Protein AF-A0A127M3L7-F1 (afdb_monomer_lite)

Organism: NCBI:txid1470434

Sequence (138 aa):
MSDELSDVLHTIHLEAQRLEALLGEEALILKSARDADQLEAVVQQKMDLVQHLELLEIRRRQLASATNKDDDVLWQASLTILSRCQALNAQAGADISTQARYGKRALEILGASNNDTPIYSAGGETLGPLGGQQLGKA

pLDDT: mean 76.05, std 12.81, range [39.34, 87.25]

Secondary structure (DSSP, 8-state):
-HHHHHHHHHHHHHHHHHHHHHHHHHHHHHHH---HHHHHHHHHHHHHHHHHHHHHHHHHHHHHHHHT----HHHHHHHHHHHHHHHHHHHHHHHHHHHHHHHHHHHHHHHTTSS---EE-TTS-EE-----------

InterPro domains:
  IPR007809 FlgN-like protein [PF05130] (1-126)
  IPR036679 FlgN-like superfamily [SSF140566] (3-110)

Foldseek 3Di:
DVVVLVVLLVVLLVLLVVLLVLLVVLVVCLVVVDDPPVNVVSVVVNVVSVVVNVVSVVVNVVVCVVVVDPDDPSNVSSVVSVVVSVVSVVVSVVSVVVVVVVVVVVVCVVVVPPDPPQPQDPVRDGPGPPDDDDPDDD

Radius of gyration: 28.49 Å; chains: 1; bounding box: 49×46×84 Å

Structure (mmCIF, N/CA/C/O backbone):
data_AF-A0A127M3L7-F1
#
_entry.id   AF-A0A127M3L7-F1
#
loop_
_atom_site.group_PDB
_atom_site.id
_atom_site.type_symbol
_atom_site.label_atom_id
_atom_site.label_alt_id
_atom_site.label_comp_id
_atom_site.label_asym_id
_atom_site.label_entity_id
_atom_site.label_seq_id
_atom_site.pdbx_PDB_ins_code
_atom_site.Cartn_x
_atom_site.Cartn_y
_atom_site.Cartn_z
_atom_site.occupancy
_atom_site.B_iso_or_equiv
_atom_site.auth_seq_id
_atom_site.auth_comp_id
_atom_site.auth_asym_id
_atom_site.auth_atom_id
_atom_site.pdbx_PDB_model_num
ATOM 1 N N . MET A 1 1 ? 17.650 -3.357 -27.333 1.00 53.47 1 MET A N 1
ATOM 2 C CA . MET A 1 1 ? 17.293 -1.978 -26.934 1.00 53.47 1 MET A CA 1
ATOM 3 C C . MET A 1 1 ? 15.802 -1.674 -27.081 1.00 53.47 1 MET A C 1
ATOM 5 O O . MET A 1 1 ? 15.219 -1.271 -26.091 1.00 53.47 1 MET A O 1
ATOM 9 N N . SER A 1 2 ? 15.160 -1.862 -28.249 1.00 60.03 2 SER A N 1
ATOM 10 C CA . SER A 1 2 ? 13.693 -1.666 -28.369 1.00 60.03 2 SER A CA 1
ATOM 11 C C . SER A 1 2 ? 12.880 -2.704 -27.578 1.00 60.03 2 SER A C 1
ATOM 13 O O . SER A 1 2 ? 11.916 -2.323 -26.925 1.00 60.03 2 SER A O 1
ATOM 15 N N . ASP A 1 3 ? 13.286 -3.980 -27.603 1.00 75.25 3 ASP A N 1
ATOM 16 C CA . ASP A 1 3 ? 12.606 -5.052 -26.849 1.00 75.25 3 ASP A CA 1
ATOM 17 C C . ASP A 1 3 ? 12.740 -4.876 -25.334 1.00 75.25 3 ASP A C 1
ATOM 19 O O . ASP A 1 3 ? 11.756 -4.950 -24.614 1.00 75.25 3 ASP A O 1
ATOM 23 N N . GLU A 1 4 ? 13.932 -4.530 -24.842 1.00 79.75 4 GLU A N 1
ATOM 24 C CA . GLU A 1 4 ? 14.183 -4.396 -23.399 1.00 79.75 4 GLU A CA 1
ATOM 25 C C . GLU A 1 4 ? 13.349 -3.286 -22.740 1.00 79.75 4 GLU A C 1
ATOM 27 O O . GLU A 1 4 ? 12.941 -3.424 -21.590 1.00 79.75 4 GLU A O 1
ATOM 32 N N . LEU A 1 5 ? 13.077 -2.182 -23.448 1.00 75.81 5 LEU A N 1
ATOM 33 C CA . LEU A 1 5 ? 12.185 -1.134 -22.943 1.00 75.81 5 LEU A CA 1
ATOM 34 C C . LEU A 1 5 ? 10.730 -1.621 -22.903 1.00 75.81 5 LEU A C 1
ATOM 36 O O . LEU A 1 5 ? 10.026 -1.348 -21.931 1.00 75.81 5 LEU A O 1
ATOM 40 N N . SER A 1 6 ? 10.297 -2.361 -23.926 1.00 81.31 6 SER A N 1
ATOM 41 C CA . SER A 1 6 ? 8.951 -2.936 -23.988 1.00 81.31 6 SER A CA 1
ATOM 42 C C . SER A 1 6 ? 8.725 -3.961 -22.870 1.00 81.31 6 SER A C 1
ATOM 44 O O . SER A 1 6 ? 7.709 -3.891 -22.178 1.00 81.31 6 SER A O 1
ATOM 46 N N . ASP A 1 7 ? 9.713 -4.818 -22.601 1.00 84.06 7 ASP A N 1
ATOM 47 C CA . ASP A 1 7 ? 9.681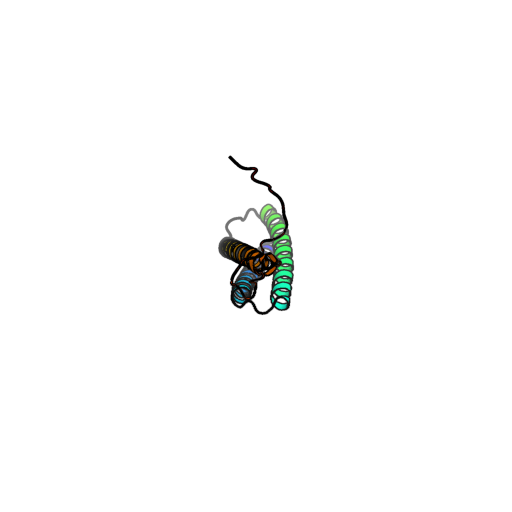 -5.795 -21.507 1.00 84.06 7 ASP A CA 1
ATOM 48 C C . ASP A 1 7 ? 9.590 -5.118 -20.134 1.00 84.06 7 ASP A C 1
ATOM 50 O O . ASP A 1 7 ? 8.792 -5.517 -19.280 1.00 84.06 7 ASP A O 1
ATOM 54 N N . VAL A 1 8 ? 10.367 -4.050 -19.911 1.00 82.94 8 VAL A N 1
ATOM 55 C CA . VAL A 1 8 ? 10.308 -3.272 -18.663 1.00 82.94 8 VAL A CA 1
ATOM 56 C C . VAL A 1 8 ? 8.940 -2.607 -18.501 1.00 82.94 8 VAL A C 1
ATOM 58 O O . VAL A 1 8 ? 8.368 -2.655 -17.414 1.00 82.94 8 VAL A O 1
ATOM 61 N N . LEU A 1 9 ? 8.375 -2.030 -19.565 1.00 81.69 9 LEU A N 1
ATOM 62 C CA . LEU A 1 9 ? 7.047 -1.411 -19.521 1.00 81.69 9 LEU A CA 1
ATOM 63 C C . LEU A 1 9 ? 5.933 -2.429 -19.260 1.00 81.69 9 LEU A C 1
ATOM 65 O O . LEU A 1 9 ? 5.018 -2.144 -18.485 1.00 81.69 9 LEU A O 1
ATOM 69 N N . HIS A 1 10 ? 6.027 -3.618 -19.854 1.00 85.44 10 HIS A N 1
ATOM 70 C CA . HIS A 1 10 ? 5.092 -4.708 -19.595 1.00 85.44 10 HIS A CA 1
ATOM 71 C C . HIS A 1 10 ? 5.187 -5.198 -18.145 1.00 85.44 10 HIS A C 1
ATOM 73 O O . HIS A 1 10 ? 4.167 -5.380 -17.481 1.00 85.44 10 HIS A O 1
ATOM 79 N N . THR A 1 11 ? 6.409 -5.321 -17.623 1.00 86.38 11 THR A N 1
ATOM 80 C CA . THR A 1 11 ? 6.651 -5.709 -16.227 1.00 86.38 11 THR A CA 1
ATOM 81 C C . THR A 1 11 ? 6.079 -4.672 -15.258 1.00 86.38 11 THR A C 1
ATOM 83 O O . THR A 1 11 ? 5.355 -5.034 -14.336 1.00 86.38 11 THR A O 1
ATOM 86 N N . ILE A 1 12 ? 6.316 -3.377 -15.499 1.00 83.31 12 ILE A N 1
ATOM 87 C CA . ILE A 1 12 ? 5.735 -2.292 -14.691 1.00 83.31 12 ILE A CA 1
ATOM 88 C C . ILE A 1 12 ? 4.206 -2.351 -14.713 1.00 83.31 12 ILE A C 1
ATOM 90 O O . ILE A 1 12 ? 3.569 -2.160 -13.680 1.00 83.31 12 ILE A O 1
ATOM 94 N N . HIS A 1 13 ? 3.610 -2.616 -15.876 1.00 84.50 13 HIS A N 1
ATOM 95 C CA . HIS A 1 13 ? 2.161 -2.721 -16.001 1.00 84.50 13 HIS A CA 1
ATOM 96 C C . HIS A 1 13 ? 1.588 -3.851 -15.138 1.00 84.50 13 HIS A C 1
ATOM 98 O O . HIS A 1 13 ? 0.610 -3.645 -14.419 1.00 84.50 13 HIS A O 1
ATOM 104 N N . LEU A 1 14 ? 2.218 -5.027 -15.176 1.00 86.88 14 LEU A N 1
ATOM 105 C CA . LEU A 1 14 ? 1.791 -6.195 -14.408 1.00 86.88 14 LEU A CA 1
ATOM 106 C C . LEU A 1 14 ? 1.935 -5.957 -12.899 1.00 86.88 14 LEU A C 1
ATOM 108 O O . LEU A 1 14 ? 1.016 -6.250 -12.134 1.00 86.88 14 LEU A O 1
ATOM 112 N N . GLU A 1 15 ? 3.044 -5.354 -12.470 1.00 84.56 15 GLU A N 1
ATOM 113 C CA . GLU A 1 15 ? 3.261 -5.024 -11.058 1.00 84.56 15 GLU A CA 1
ATOM 114 C C . GLU A 1 15 ? 2.304 -3.927 -10.566 1.00 84.56 15 GLU A C 1
ATOM 116 O O . GLU A 1 15 ? 1.813 -3.995 -9.440 1.00 84.56 15 GLU A O 1
ATOM 121 N N . ALA A 1 16 ? 1.949 -2.957 -11.415 1.00 82.56 16 ALA A N 1
ATOM 122 C CA . ALA A 1 16 ? 0.942 -1.950 -11.087 1.00 82.56 16 ALA A CA 1
ATOM 123 C C . ALA A 1 16 ? -0.455 -2.571 -10.899 1.00 82.56 16 ALA A C 1
ATOM 125 O O . ALA A 1 16 ? -1.155 -2.220 -9.949 1.00 82.56 16 ALA A O 1
ATOM 126 N N . GLN A 1 17 ? -0.850 -3.522 -11.755 1.00 86.19 17 GLN A N 1
ATOM 127 C CA . GLN A 1 17 ? -2.104 -4.273 -11.592 1.00 86.19 17 GLN A CA 1
ATOM 128 C C . GLN A 1 17 ? -2.113 -5.093 -10.299 1.00 86.19 17 GLN A C 1
ATOM 130 O O . GLN A 1 17 ? -3.117 -5.134 -9.586 1.00 86.19 17 GLN A O 1
ATOM 135 N N . ARG A 1 18 ? -0.984 -5.730 -9.975 1.00 87.06 18 ARG A N 1
ATOM 136 C CA . ARG A 1 18 ? -0.835 -6.516 -8.750 1.00 87.06 18 ARG A CA 1
ATOM 137 C C . ARG A 1 18 ? -0.933 -5.646 -7.498 1.00 87.06 18 ARG A C 1
ATOM 139 O O . ARG A 1 18 ? -1.629 -6.020 -6.557 1.00 87.06 18 ARG A O 1
ATOM 146 N N . LEU A 1 19 ? -0.288 -4.479 -7.506 1.00 83.94 19 LEU A N 1
ATOM 147 C CA . LEU A 1 19 ? -0.389 -3.497 -6.427 1.00 83.94 19 LEU A CA 1
ATOM 148 C C . LEU A 1 19 ? -1.840 -3.052 -6.219 1.00 83.94 19 LEU A C 1
ATOM 150 O O . LEU A 1 19 ? -2.294 -2.926 -5.086 1.00 83.94 19 LEU A O 1
ATOM 154 N N . GLU A 1 20 ? -2.578 -2.830 -7.301 1.00 84.69 20 GLU A N 1
ATOM 155 C CA . GLU A 1 20 ? -3.973 -2.421 -7.215 1.00 84.69 20 GLU A CA 1
ATOM 156 C C . GLU A 1 20 ? -4.864 -3.486 -6.564 1.00 84.69 20 GLU A C 1
ATOM 158 O O . GLU A 1 20 ? -5.658 -3.166 -5.6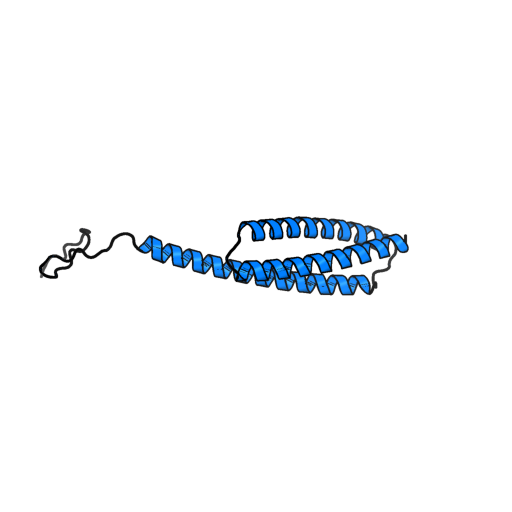78 1.00 84.69 20 GLU A O 1
ATOM 163 N N . ALA A 1 21 ? -4.717 -4.749 -6.974 1.00 86.94 21 ALA A N 1
ATOM 164 C CA . ALA A 1 21 ? -5.449 -5.859 -6.372 1.00 86.94 21 ALA A CA 1
ATOM 165 C C . ALA A 1 21 ? -5.171 -5.947 -4.864 1.00 86.94 21 ALA A C 1
ATOM 167 O O . ALA A 1 21 ? -6.100 -6.040 -4.062 1.00 86.94 21 ALA A O 1
ATOM 168 N N . LEU A 1 22 ? -3.900 -5.804 -4.484 1.00 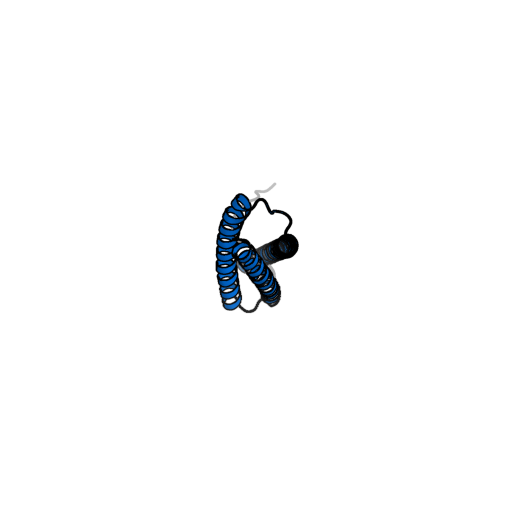86.94 22 LEU A N 1
ATOM 169 C CA . LEU A 1 22 ? -3.454 -5.850 -3.097 1.00 86.94 22 LEU A CA 1
ATOM 170 C C . LEU A 1 22 ? -4.001 -4.682 -2.258 1.00 86.94 22 LEU A C 1
ATOM 172 O O . LEU A 1 22 ? -4.425 -4.883 -1.124 1.00 86.94 22 LEU A O 1
ATOM 176 N N . LEU A 1 23 ? -4.074 -3.470 -2.819 1.00 83.81 23 LEU A N 1
ATOM 177 C CA . LEU A 1 23 ? -4.738 -2.328 -2.172 1.00 83.81 23 LEU A CA 1
ATOM 178 C C . LEU A 1 23 ? -6.250 -2.552 -2.001 1.00 83.81 23 LEU A C 1
ATOM 180 O O . LEU A 1 23 ? -6.843 -2.098 -1.021 1.00 83.81 23 LEU A O 1
ATOM 184 N N . GLY A 1 24 ? -6.885 -3.255 -2.942 1.00 83.62 24 GLY A N 1
ATOM 185 C CA . GLY A 1 24 ? -8.279 -3.680 -2.820 1.00 83.62 24 GLY A CA 1
ATOM 186 C C . GLY A 1 24 ? -8.488 -4.667 -1.668 1.00 83.62 24 GLY A C 1
ATOM 187 O O . GLY A 1 24 ? -9.428 -4.511 -0.886 1.00 83.62 24 GLY A O 1
ATOM 188 N N . GLU A 1 25 ? -7.590 -5.641 -1.526 1.00 83.62 25 GLU A N 1
ATOM 189 C CA . GLU A 1 25 ? -7.581 -6.593 -0.410 1.00 83.62 25 GLU A CA 1
ATOM 190 C C . GLU A 1 25 ? -7.338 -5.891 0.935 1.00 83.62 25 GLU A C 1
ATOM 192 O O . GLU A 1 25 ? -8.096 -6.117 1.880 1.00 83.62 25 GLU A O 1
ATOM 197 N N . GLU A 1 26 ? -6.373 -4.964 1.007 1.00 81.44 26 GLU A N 1
ATOM 198 C CA . GLU A 1 26 ? -6.108 -4.121 2.186 1.00 81.44 26 GLU A CA 1
ATOM 199 C C . GLU A 1 26 ? -7.382 -3.389 2.638 1.00 81.44 26 GLU A C 1
ATOM 201 O O . GLU A 1 26 ? -7.762 -3.437 3.810 1.00 81.44 26 GLU A O 1
ATOM 206 N N . ALA A 1 27 ? -8.105 -2.770 1.699 1.00 82.06 27 ALA A N 1
ATOM 207 C CA . ALA A 1 27 ? -9.342 -2.052 1.990 1.00 82.06 27 ALA A CA 1
ATOM 208 C C . ALA A 1 27 ? -10.474 -2.969 2.497 1.00 82.06 27 ALA A C 1
ATOM 210 O O . ALA A 1 27 ? -11.307 -2.538 3.300 1.00 82.06 27 ALA A O 1
ATOM 211 N N . LEU A 1 28 ? -10.531 -4.225 2.044 1.00 83.19 28 LEU A N 1
ATOM 212 C CA . LEU A 1 28 ? -11.489 -5.215 2.547 1.00 83.19 28 LEU A CA 1
ATOM 213 C C . LEU A 1 28 ? -11.119 -5.684 3.959 1.00 83.19 28 LEU A C 1
ATOM 215 O O . LEU A 1 28 ? -11.989 -5.725 4.834 1.00 83.19 28 LEU A O 1
ATOM 219 N N . ILE A 1 29 ? -9.838 -5.970 4.204 1.00 82.69 29 ILE A N 1
ATOM 220 C CA . ILE A 1 29 ? -9.327 -6.389 5.516 1.00 82.69 29 ILE A CA 1
ATOM 221 C C . ILE A 1 29 ? -9.581 -5.291 6.554 1.00 82.69 29 ILE A C 1
ATOM 223 O O . ILE A 1 29 ? -10.174 -5.572 7.600 1.00 82.69 29 ILE A O 1
ATOM 227 N N . LEU A 1 30 ? -9.261 -4.031 6.230 1.00 78.94 30 LEU A N 1
ATOM 228 C CA . LEU A 1 30 ? -9.495 -2.870 7.099 1.00 78.94 30 LEU A CA 1
ATOM 229 C C . LEU A 1 30 ? -10.971 -2.693 7.489 1.00 78.94 30 LEU A C 1
ATOM 231 O O . LEU A 1 30 ? -11.266 -2.270 8.608 1.00 78.94 30 LEU A O 1
ATOM 235 N N . LYS A 1 31 ? -11.913 -3.040 6.603 1.00 80.44 31 LYS A N 1
ATOM 236 C CA . LYS A 1 31 ? -13.358 -2.998 6.898 1.00 80.44 31 LYS A CA 1
ATOM 237 C C . LYS A 1 31 ? -13.833 -4.171 7.751 1.00 80.44 31 LYS A C 1
ATOM 239 O O . LYS A 1 31 ? -14.810 -4.033 8.482 1.00 80.44 31 LYS A O 1
ATOM 244 N N . SER A 1 32 ? -13.169 -5.318 7.646 1.00 79.44 32 SER A N 1
ATOM 245 C CA . SER A 1 32 ? -13.551 -6.551 8.343 1.00 79.44 32 SER A CA 1
ATOM 246 C C . SER A 1 32 ? -13.114 -6.596 9.816 1.00 79.44 32 SER A C 1
ATOM 248 O O . SER A 1 32 ? -13.628 -7.420 10.572 1.00 79.44 32 SER A O 1
ATOM 250 N N . ALA A 1 33 ? -12.211 -5.693 10.228 1.00 64.62 33 ALA A N 1
ATOM 251 C CA . ALA A 1 33 ? -11.765 -5.463 11.608 1.00 64.62 33 ALA A CA 1
ATOM 252 C C . ALA A 1 33 ? -11.287 -6.718 12.376 1.00 64.62 33 ALA A C 1
ATOM 254 O O . ALA A 1 33 ? -11.373 -6.746 13.604 1.00 64.62 33 ALA A O 1
ATOM 255 N N . ARG A 1 34 ? -10.823 -7.768 11.679 1.00 64.19 34 ARG A N 1
ATOM 256 C CA . ARG A 1 34 ? -10.630 -9.094 12.294 1.00 64.19 34 ARG A CA 1
ATOM 257 C C . ARG A 1 34 ? -9.220 -9.674 12.291 1.00 64.19 34 ARG A C 1
ATOM 259 O O . ARG A 1 34 ? -8.981 -10.515 13.146 1.00 64.19 34 ARG A O 1
ATOM 266 N N . ASP A 1 35 ? -8.301 -9.219 11.442 1.00 74.81 35 ASP A N 1
ATOM 267 C CA . ASP A 1 35 ? -6.976 -9.849 11.340 1.00 74.81 35 ASP A CA 1
ATOM 268 C C . ASP A 1 35 ? -5.837 -8.831 11.198 1.00 74.81 35 ASP A C 1
ATOM 270 O O . ASP A 1 35 ? -5.535 -8.349 10.105 1.00 74.81 35 ASP A O 1
ATOM 274 N N . ALA A 1 36 ? -5.183 -8.527 12.323 1.00 77.94 36 ALA A N 1
ATOM 275 C CA . ALA A 1 36 ? -3.977 -7.698 12.354 1.00 77.94 36 ALA A CA 1
ATOM 276 C C . ALA A 1 36 ? -2.803 -8.374 11.622 1.00 77.94 36 ALA A C 1
ATOM 278 O O . ALA A 1 36 ? -2.093 -7.709 10.873 1.00 77.94 36 ALA A O 1
ATOM 279 N N . ASP A 1 37 ? -2.669 -9.696 11.758 1.00 80.94 37 ASP A N 1
ATOM 280 C CA . ASP A 1 37 ? -1.597 -10.474 11.125 1.00 80.94 37 ASP A CA 1
ATOM 281 C C . ASP A 1 37 ? -1.733 -10.493 9.590 1.00 80.94 37 ASP A C 1
ATOM 283 O O . ASP A 1 37 ? -0.745 -10.397 8.861 1.00 80.94 37 ASP A O 1
ATOM 287 N N . GLN A 1 38 ? -2.966 -10.565 9.070 1.00 79.31 38 GLN A N 1
ATOM 288 C CA . GLN A 1 38 ? -3.212 -10.476 7.623 1.00 79.31 38 GLN A CA 1
ATOM 289 C C . GLN A 1 38 ? -2.945 -9.064 7.098 1.00 79.31 38 GLN A C 1
ATOM 291 O O . GLN A 1 38 ? -2.396 -8.916 6.007 1.00 79.31 38 GLN A O 1
ATOM 296 N N . LEU A 1 39 ? -3.292 -8.029 7.871 1.00 80.12 39 LEU A N 1
ATOM 297 C CA . LEU A 1 39 ? -2.979 -6.649 7.509 1.00 80.12 39 LEU A CA 1
ATOM 298 C C . LEU A 1 39 ? -1.462 -6.423 7.448 1.00 80.12 39 LEU A C 1
ATOM 300 O O . LEU A 1 39 ? -0.979 -5.818 6.495 1.00 80.12 39 LEU A O 1
ATOM 304 N N . GLU A 1 40 ? -0.704 -6.946 8.414 1.00 83.25 40 GLU A N 1
ATOM 305 C CA . GLU A 1 40 ? 0.760 -6.862 8.421 1.00 83.25 40 GLU A CA 1
ATOM 306 C C . GLU A 1 40 ? 1.378 -7.560 7.199 1.00 83.25 40 GLU A C 1
ATOM 308 O O . GLU A 1 40 ? 2.221 -6.976 6.515 1.00 83.25 40 GLU A O 1
ATOM 313 N N . ALA A 1 41 ? 0.900 -8.759 6.851 1.00 84.19 41 ALA A N 1
ATOM 314 C CA . ALA A 1 41 ? 1.356 -9.475 5.660 1.00 84.19 41 ALA A CA 1
ATOM 315 C C . ALA A 1 41 ? 1.096 -8.689 4.360 1.00 84.19 41 ALA A C 1
ATOM 317 O O . ALA A 1 41 ? 1.965 -8.628 3.487 1.00 84.19 41 ALA A O 1
ATOM 318 N N . VAL A 1 42 ? -0.074 -8.057 4.238 1.00 82.75 42 VAL A N 1
ATOM 319 C CA . VAL A 1 42 ? -0.436 -7.221 3.082 1.00 82.75 42 VAL A CA 1
ATOM 320 C C . VAL A 1 42 ? 0.429 -5.960 3.019 1.00 82.75 42 VAL A C 1
ATOM 322 O O . VAL A 1 42 ? 0.933 -5.613 1.952 1.00 82.75 42 VAL A O 1
ATOM 325 N N . VAL A 1 43 ? 0.687 -5.302 4.153 1.00 83.00 43 VAL A N 1
ATOM 326 C CA . VAL A 1 43 ? 1.579 -4.132 4.214 1.00 83.00 43 VAL A CA 1
ATOM 327 C C . VAL A 1 43 ? 3.006 -4.498 3.799 1.00 83.00 43 VAL A C 1
ATOM 329 O O . VAL A 1 43 ? 3.627 -3.750 3.040 1.00 83.00 43 VAL A O 1
ATOM 332 N N . GLN A 1 44 ? 3.515 -5.653 4.230 1.00 85.62 44 GLN A N 1
ATOM 333 C CA . GLN A 1 44 ? 4.845 -6.118 3.838 1.00 85.62 44 GLN A CA 1
ATOM 334 C C . GLN A 1 44 ? 4.934 -6.343 2.321 1.00 85.62 44 GLN A C 1
ATOM 336 O O . GLN A 1 44 ? 5.830 -5.817 1.664 1.00 85.62 44 GLN A O 1
ATOM 341 N N . GLN A 1 45 ? 3.955 -7.040 1.741 1.00 82.69 45 GLN A N 1
ATOM 342 C CA . GLN A 1 45 ? 3.892 -7.275 0.294 1.00 82.69 45 GLN A CA 1
ATOM 343 C C . GLN A 1 45 ? 3.760 -5.971 -0.512 1.00 82.69 45 GLN A C 1
ATOM 345 O O . GLN A 1 45 ? 4.358 -5.836 -1.580 1.00 82.69 45 GLN A O 1
ATOM 350 N 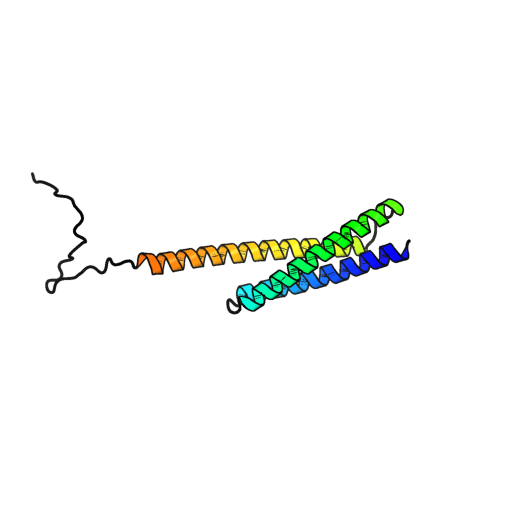N . LYS A 1 46 ? 3.014 -4.985 0.002 1.00 84.94 46 LYS A N 1
ATOM 351 C CA . LYS A 1 46 ? 2.902 -3.641 -0.584 1.00 84.94 46 LYS A CA 1
ATOM 352 C C . LYS A 1 46 ? 4.247 -2.916 -0.599 1.00 84.94 46 LYS A C 1
ATOM 354 O O . LYS A 1 46 ? 4.590 -2.316 -1.614 1.00 84.94 46 LYS A O 1
ATOM 359 N N . MET A 1 47 ? 5.005 -2.975 0.497 1.00 87.25 47 MET A N 1
ATOM 360 C CA . MET A 1 47 ? 6.334 -2.360 0.584 1.00 87.25 47 MET A CA 1
ATOM 361 C C . MET A 1 47 ? 7.306 -2.975 -0.423 1.00 87.25 47 MET A C 1
ATOM 363 O O . MET A 1 47 ? 7.977 -2.235 -1.143 1.00 87.25 47 MET A O 1
ATOM 367 N N . ASP A 1 48 ? 7.328 -4.304 -0.526 1.00 86.81 48 ASP A N 1
ATOM 368 C CA . ASP A 1 48 ? 8.194 -5.013 -1.471 1.00 86.81 48 ASP A CA 1
ATOM 369 C C . ASP A 1 48 ? 7.843 -4.654 -2.929 1.00 86.81 48 ASP A C 1
ATOM 371 O O . ASP A 1 48 ? 8.729 -4.369 -3.739 1.00 86.81 48 ASP A O 1
ATOM 375 N N . LEU A 1 49 ? 6.547 -4.587 -3.261 1.00 83.19 49 LEU A N 1
ATOM 376 C CA . LEU A 1 49 ? 6.076 -4.200 -4.597 1.00 83.19 49 LEU A CA 1
ATOM 377 C C . LEU A 1 49 ? 6.413 -2.750 -4.955 1.00 83.19 49 LEU A C 1
ATOM 379 O O . LEU A 1 49 ? 6.812 -2.478 -6.088 1.00 83.19 49 LEU A O 1
ATOM 383 N N . VAL A 1 50 ? 6.276 -1.815 -4.012 1.00 85.62 50 VAL A N 1
ATOM 384 C CA . VAL A 1 50 ? 6.617 -0.401 -4.241 1.00 85.62 50 VAL A CA 1
ATOM 385 C C . VAL A 1 50 ? 8.116 -0.239 -4.485 1.00 85.62 50 VAL A C 1
ATOM 387 O O . VAL A 1 50 ? 8.500 0.416 -5.451 1.00 85.62 50 VAL A O 1
ATOM 390 N N . GLN A 1 51 ? 8.961 -0.896 -3.687 1.00 85.69 51 GLN A N 1
ATOM 391 C CA . GLN A 1 51 ? 10.411 -0.887 -3.908 1.00 85.69 51 GLN A CA 1
ATOM 392 C C . GLN A 1 51 ? 10.776 -1.472 -5.279 1.00 85.69 51 GLN A C 1
ATOM 394 O O . GLN A 1 51 ? 11.627 -0.932 -5.988 1.00 85.69 51 GLN A O 1
ATOM 399 N N . HIS A 1 52 ? 10.109 -2.554 -5.691 1.00 84.69 52 HIS A N 1
ATOM 400 C CA . HIS A 1 52 ? 10.339 -3.157 -7.001 1.00 84.69 52 HIS A CA 1
ATOM 401 C C . HIS A 1 52 ? 9.927 -2.219 -8.151 1.00 84.69 52 HIS A C 1
ATOM 403 O O . HIS A 1 52 ? 10.673 -2.066 -9.122 1.00 84.69 52 HIS A O 1
ATOM 409 N N . LEU A 1 53 ? 8.790 -1.527 -8.023 1.00 83.88 53 LEU A N 1
ATOM 410 C CA . LEU A 1 53 ? 8.335 -0.523 -8.989 1.00 83.88 53 LEU A CA 1
ATOM 411 C C . LEU A 1 53 ? 9.301 0.665 -9.102 1.00 83.88 53 LEU A C 1
ATOM 413 O O . LEU A 1 53 ? 9.580 1.102 -10.218 1.00 83.88 53 LEU A O 1
ATOM 417 N N . GLU A 1 54 ? 9.860 1.150 -7.990 1.00 86.31 54 GLU A N 1
ATOM 418 C CA . GLU A 1 54 ? 10.864 2.225 -8.002 1.00 86.31 54 GLU A CA 1
ATOM 419 C C . GLU A 1 54 ? 12.126 1.819 -8.779 1.00 86.31 54 GLU A C 1
ATOM 421 O O . GLU A 1 54 ? 12.628 2.579 -9.614 1.00 86.31 54 GLU A O 1
ATOM 426 N N . LEU A 1 55 ? 12.619 0.593 -8.575 1.00 86.88 55 LEU A N 1
ATOM 427 C CA . LEU A 1 55 ? 13.771 0.067 -9.315 1.00 86.88 55 LEU A CA 1
ATOM 428 C C . LEU A 1 55 ? 13.490 -0.034 -10.820 1.00 86.88 55 LEU A C 1
ATOM 430 O O . LEU A 1 55 ? 14.334 0.337 -11.645 1.00 86.88 55 LEU A O 1
ATOM 434 N N . LEU A 1 56 ? 12.300 -0.512 -11.190 1.00 84.00 56 LEU A N 1
ATOM 435 C CA . LEU A 1 56 ? 11.874 -0.601 -12.585 1.00 84.00 56 LEU A CA 1
ATOM 436 C C . LEU A 1 56 ? 11.711 0.785 -13.221 1.00 84.00 56 LEU A C 1
ATOM 438 O O . LEU A 1 56 ? 12.085 0.969 -14.380 1.00 84.00 56 LEU A O 1
ATOM 442 N N . GLU A 1 57 ? 11.228 1.780 -12.475 1.00 84.50 57 GLU A N 1
ATOM 443 C CA . GLU A 1 57 ? 11.116 3.157 -12.954 1.00 84.50 57 GLU A CA 1
ATOM 444 C C . GLU A 1 57 ? 12.494 3.774 -13.235 1.00 84.50 57 GLU A C 1
ATOM 446 O O . GL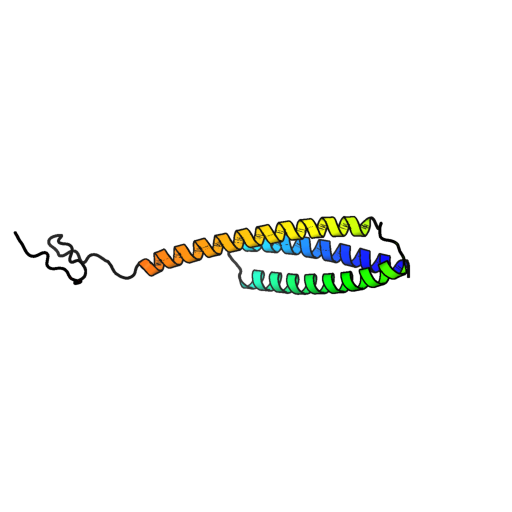U A 1 57 ? 12.704 4.374 -14.296 1.00 84.50 57 GLU A O 1
ATOM 451 N N . ILE A 1 58 ? 13.458 3.588 -12.326 1.00 86.81 58 ILE A N 1
ATOM 452 C CA . ILE A 1 58 ? 14.845 4.034 -12.519 1.00 86.81 58 ILE A CA 1
ATOM 453 C C . ILE A 1 58 ? 15.414 3.413 -13.798 1.00 86.81 58 ILE A C 1
ATOM 455 O O . ILE A 1 58 ? 15.966 4.124 -14.645 1.00 86.81 58 ILE A O 1
ATOM 459 N N . ARG A 1 59 ? 15.221 2.101 -13.982 1.00 83.25 59 ARG A N 1
ATOM 460 C CA . ARG A 1 59 ? 15.670 1.377 -15.176 1.00 83.25 59 ARG A CA 1
ATOM 461 C C . ARG A 1 59 ? 14.981 1.879 -16.449 1.00 83.25 59 ARG A C 1
ATOM 463 O O . ARG A 1 59 ? 15.653 2.090 -17.457 1.00 83.25 59 ARG A O 1
ATOM 470 N N . ARG A 1 60 ? 13.671 2.150 -16.411 1.00 84.25 60 ARG A N 1
ATOM 471 C CA . ARG A 1 60 ? 12.929 2.748 -17.535 1.00 84.25 60 ARG A CA 1
ATOM 472 C C . ARG A 1 60 ? 13.496 4.114 -17.907 1.00 84.25 60 ARG A C 1
ATOM 474 O O . ARG A 1 60 ? 13.744 4.355 -19.081 1.00 84.25 60 ARG A O 1
ATOM 481 N N . ARG A 1 61 ? 13.733 5.006 -16.935 1.00 83.38 61 ARG A N 1
ATOM 482 C CA . ARG A 1 61 ? 14.291 6.350 -17.191 1.00 83.38 61 ARG A CA 1
ATOM 483 C C . ARG A 1 61 ? 15.668 6.281 -17.862 1.00 83.38 61 ARG A C 1
ATOM 485 O O . ARG A 1 61 ? 15.938 7.076 -18.757 1.00 83.38 61 ARG A O 1
ATOM 492 N N . GLN A 1 62 ? 16.508 5.322 -17.468 1.00 84.88 62 GLN A N 1
ATOM 493 C CA . GLN A 1 62 ? 17.816 5.085 -18.093 1.00 84.88 62 GLN A CA 1
ATOM 494 C C . GLN A 1 62 ? 17.698 4.608 -19.549 1.00 84.88 62 GLN A C 1
ATOM 496 O O . GLN A 1 62 ? 18.475 5.030 -20.399 1.00 84.88 62 GLN A O 1
ATOM 501 N N . LEU A 1 63 ? 16.722 3.749 -19.852 1.00 80.62 63 LEU A N 1
ATOM 502 C CA . LEU A 1 63 ? 16.494 3.237 -21.209 1.00 80.62 63 LEU A CA 1
ATOM 503 C C . LEU A 1 63 ? 15.786 4.260 -22.115 1.00 80.62 63 LEU A C 1
ATOM 505 O O . LEU A 1 63 ? 16.107 4.368 -23.300 1.00 80.62 63 LEU A O 1
ATOM 509 N N . ALA A 1 64 ? 14.852 5.040 -21.565 1.00 76.94 64 ALA A N 1
ATOM 510 C CA . ALA A 1 64 ? 14.105 6.069 -22.286 1.00 76.94 64 ALA A CA 1
ATOM 511 C C . ALA A 1 64 ? 15.005 7.241 -22.712 1.00 76.94 64 ALA A C 1
ATOM 513 O O . ALA A 1 64 ? 14.909 7.709 -23.847 1.00 76.94 64 ALA A O 1
ATOM 514 N N . SER A 1 65 ? 15.947 7.664 -21.857 1.00 76.81 65 SER A N 1
ATOM 515 C CA . SER A 1 65 ? 16.921 8.710 -22.207 1.00 76.81 65 SER A CA 1
ATOM 516 C C . SER A 1 65 ? 17.855 8.299 -23.352 1.00 76.81 65 SER A C 1
ATOM 518 O O . SER A 1 65 ? 18.297 9.152 -24.118 1.00 76.81 65 SER A O 1
ATOM 520 N N . ALA A 1 66 ? 18.107 6.997 -23.518 1.00 72.94 66 ALA A N 1
ATOM 521 C CA . ALA A 1 66 ? 18.904 6.452 -24.614 1.00 72.94 66 ALA A CA 1
ATOM 522 C C . ALA A 1 66 ? 18.121 6.306 -25.935 1.00 72.94 66 ALA A C 1
ATOM 524 O O . ALA A 1 66 ? 18.732 6.228 -27.000 1.00 72.94 66 ALA A O 1
ATOM 525 N N . THR A 1 67 ? 16.786 6.248 -25.885 1.00 68.19 67 THR A N 1
ATOM 526 C CA . THR A 1 67 ? 15.932 5.917 -27.044 1.00 68.19 67 THR A CA 1
ATOM 527 C C . THR A 1 67 ? 15.025 7.057 -27.516 1.00 68.19 67 THR A C 1
ATOM 529 O O . THR A 1 67 ? 14.466 6.949 -28.606 1.00 68.19 67 THR A O 1
ATOM 532 N N . ASN A 1 68 ? 14.907 8.153 -26.751 1.00 65.88 68 ASN A N 1
ATOM 533 C CA . ASN A 1 68 ? 14.101 9.348 -27.058 1.00 65.88 68 ASN A CA 1
ATOM 534 C C . ASN A 1 68 ? 12.640 9.028 -27.457 1.00 65.88 68 ASN A C 1
ATOM 536 O O . ASN A 1 68 ? 12.031 9.723 -28.270 1.00 65.88 68 ASN A O 1
ATOM 540 N N . LYS A 1 69 ? 12.097 7.932 -26.910 1.00 64.31 69 LYS A N 1
ATOM 541 C CA . LYS A 1 69 ? 10.714 7.474 -27.074 1.00 64.31 69 LYS A CA 1
ATOM 542 C C . LYS A 1 69 ? 10.002 7.624 -25.734 1.00 64.31 69 LYS A C 1
ATOM 544 O O . LYS A 1 69 ? 10.246 6.832 -24.829 1.00 64.31 69 LYS A O 1
ATOM 549 N N . ASP A 1 70 ? 9.157 8.643 -25.617 1.00 59.66 70 ASP A N 1
ATOM 550 C CA . ASP A 1 70 ? 8.390 8.916 -24.390 1.00 59.66 70 ASP A CA 1
ATOM 551 C C . ASP A 1 70 ? 6.890 8.568 -24.531 1.00 59.66 70 ASP A C 1
ATOM 553 O O . ASP A 1 70 ? 6.209 8.337 -23.533 1.00 59.66 70 ASP A O 1
ATOM 557 N N . ASP A 1 71 ? 6.388 8.425 -25.766 1.00 60.59 71 ASP A N 1
ATOM 558 C CA . ASP A 1 71 ? 4.970 8.168 -26.071 1.00 60.59 71 ASP A CA 1
ATOM 559 C C . ASP A 1 71 ? 4.651 6.673 -26.214 1.00 60.59 71 ASP A C 1
ATOM 561 O O . ASP A 1 71 ? 4.277 6.190 -27.285 1.00 60.59 71 ASP A O 1
ATOM 565 N N . ASP A 1 72 ? 4.798 5.922 -25.122 1.00 72.31 72 ASP A N 1
ATOM 566 C CA . ASP A 1 72 ? 4.378 4.520 -25.085 1.00 72.31 72 ASP A CA 1
ATOM 567 C C . ASP A 1 72 ? 2.984 4.373 -24.446 1.00 72.31 72 ASP A C 1
ATOM 569 O O . ASP A 1 72 ? 2.751 4.767 -23.300 1.00 72.31 72 ASP A O 1
ATOM 573 N N . VAL A 1 73 ? 2.027 3.798 -25.182 1.00 81.00 73 VAL A N 1
ATOM 574 C CA . VAL A 1 73 ? 0.621 3.650 -24.742 1.00 81.00 73 VAL A CA 1
ATOM 575 C C . VAL A 1 73 ? 0.526 2.806 -23.466 1.00 81.00 73 VAL A C 1
ATOM 577 O O . VAL A 1 73 ? -0.279 3.096 -22.578 1.00 81.00 73 VAL A O 1
ATOM 580 N N . LEU A 1 74 ? 1.391 1.794 -23.335 1.00 79.56 74 LEU A N 1
ATOM 581 C CA . LEU A 1 74 ? 1.482 0.956 -22.136 1.00 79.56 74 LEU A CA 1
ATOM 582 C C . LEU A 1 74 ? 1.937 1.748 -20.908 1.00 79.56 74 LEU A C 1
ATOM 584 O O . LEU A 1 74 ? 1.449 1.505 -19.807 1.00 79.56 74 LEU A O 1
ATOM 588 N N . TRP A 1 75 ? 2.825 2.727 -21.088 1.00 81.44 75 TRP A N 1
ATOM 589 C CA . TRP A 1 75 ? 3.279 3.584 -19.996 1.00 81.44 75 TRP A CA 1
ATOM 590 C C . TRP A 1 75 ? 2.140 4.454 -19.456 1.00 81.44 75 TRP A C 1
ATOM 592 O O . TRP A 1 75 ? 1.934 4.520 -18.245 1.00 81.44 75 TRP A O 1
ATOM 602 N N . GLN A 1 76 ? 1.338 5.043 -20.345 1.00 83.56 76 GLN A N 1
ATOM 603 C CA . GLN A 1 76 ? 0.162 5.829 -19.955 1.00 83.56 76 GLN A CA 1
ATOM 604 C C . GLN A 1 76 ? -0.896 4.977 -19.234 1.00 83.56 76 GLN A C 1
ATOM 606 O O . GLN A 1 76 ? -1.486 5.411 -18.239 1.00 83.56 76 GLN A O 1
ATOM 611 N N . ALA A 1 77 ? -1.103 3.735 -19.683 1.00 83.94 77 ALA A N 1
ATOM 612 C CA . ALA A 1 77 ? -1.980 2.790 -18.996 1.00 83.94 77 ALA A CA 1
ATOM 613 C C . ALA A 1 77 ? -1.471 2.471 -17.577 1.00 83.94 77 ALA A C 1
ATOM 615 O O . ALA A 1 77 ? -2.247 2.504 -16.621 1.00 83.94 77 ALA A O 1
ATOM 616 N N . SER A 1 78 ? -0.167 2.235 -17.417 1.00 83.31 78 SER A N 1
ATOM 617 C CA . SER A 1 78 ? 0.452 1.992 -16.109 1.00 83.31 78 SER A CA 1
ATOM 618 C C . SER A 1 78 ? 0.355 3.206 -15.180 1.00 83.31 78 SER A C 1
ATOM 620 O O . SER A 1 78 ? -0.012 3.049 -14.018 1.00 83.31 78 SER A O 1
ATOM 622 N N . LEU A 1 79 ? 0.585 4.425 -15.682 1.00 85.00 79 LEU A N 1
ATOM 623 C CA . LEU A 1 79 ? 0.399 5.661 -14.908 1.00 85.00 79 LEU A CA 1
ATOM 624 C C . LEU A 1 79 ? -1.046 5.835 -14.427 1.00 85.00 79 LEU A C 1
ATOM 626 O O . LEU A 1 79 ? -1.278 6.235 -13.286 1.00 85.00 79 LEU A O 1
ATOM 630 N N . THR A 1 80 ? -2.021 5.487 -15.268 1.00 86.62 80 THR A N 1
ATOM 631 C CA . THR A 1 80 ? -3.441 5.528 -14.895 1.00 86.62 80 THR A CA 1
ATOM 632 C C . THR A 1 80 ? -3.728 4.581 -13.729 1.00 86.62 80 THR A C 1
ATOM 634 O O . THR A 1 80 ? -4.380 4.982 -12.763 1.00 86.62 80 THR A O 1
ATOM 637 N N . ILE A 1 81 ? -3.196 3.355 -13.763 1.00 84.81 81 ILE A N 1
ATOM 638 C CA . ILE A 1 81 ? -3.338 2.387 -12.664 1.00 84.81 81 ILE A CA 1
ATOM 639 C C . ILE A 1 81 ? -2.671 2.917 -11.391 1.00 84.81 81 ILE A C 1
ATOM 641 O O . ILE A 1 81 ? -3.302 2.946 -10.339 1.00 84.81 81 ILE A O 1
ATOM 645 N N . LEU A 1 82 ? -1.442 3.429 -11.484 1.00 86.12 82 LEU A N 1
ATOM 646 C CA . LEU A 1 82 ? -0.723 3.995 -10.338 1.00 86.12 82 LEU A CA 1
ATOM 647 C C . LEU A 1 82 ? -1.461 5.189 -9.712 1.00 86.12 82 LEU A C 1
ATOM 649 O O . LEU A 1 82 ? -1.513 5.307 -8.488 1.00 86.12 82 LEU A O 1
ATOM 653 N N . SER A 1 83 ? -2.101 6.032 -10.526 1.00 85.38 83 SER A N 1
ATOM 654 C CA . SER A 1 83 ? -2.945 7.130 -10.033 1.00 85.38 83 SER A CA 1
ATOM 655 C C . SER A 1 83 ? -4.152 6.617 -9.235 1.00 85.38 83 SER A C 1
ATOM 657 O O . SER A 1 83 ? -4.502 7.168 -8.189 1.00 85.38 83 SER A O 1
ATOM 659 N N . ARG A 1 84 ? -4.749 5.500 -9.671 1.00 84.62 84 ARG A N 1
ATOM 660 C CA . ARG A 1 84 ? -5.836 4.828 -8.953 1.00 84.62 84 ARG A CA 1
ATOM 661 C C . ARG A 1 84 ? -5.335 4.203 -7.652 1.00 84.62 84 ARG A C 1
ATOM 663 O O . ARG A 1 84 ? -5.986 4.360 -6.622 1.00 84.62 84 ARG A O 1
ATOM 670 N N . CYS A 1 85 ? -4.155 3.585 -7.669 1.00 86.50 85 CYS A N 1
ATOM 671 C CA . CYS A 1 85 ? -3.489 3.071 -6.471 1.00 86.50 85 CYS A CA 1
ATOM 672 C C . CYS A 1 85 ? -3.231 4.183 -5.444 1.00 86.50 85 CYS A C 1
ATOM 674 O O . CYS A 1 85 ? -3.479 3.995 -4.254 1.00 86.50 85 CYS A O 1
ATOM 676 N N . GLN A 1 86 ? -2.801 5.369 -5.886 1.00 86.12 86 GLN A N 1
ATOM 677 C CA . GLN A 1 86 ? -2.621 6.524 -5.005 1.00 86.12 86 GLN A CA 1
ATOM 678 C C . GLN A 1 86 ? -3.939 6.940 -4.335 1.00 86.12 86 GLN A C 1
ATOM 680 O O . GLN A 1 86 ? -3.960 7.184 -3.128 1.00 86.12 86 GLN A O 1
ATOM 685 N N . ALA A 1 87 ? -5.039 6.991 -5.092 1.00 85.88 87 ALA A N 1
ATOM 686 C CA . ALA A 1 87 ? -6.356 7.319 -4.552 1.00 85.88 87 ALA A CA 1
ATOM 687 C C . ALA A 1 87 ? -6.844 6.274 -3.531 1.00 85.88 87 ALA A C 1
ATOM 689 O O . ALA A 1 87 ? -7.307 6.644 -2.451 1.00 85.88 87 ALA A O 1
ATOM 690 N N . LEU A 1 88 ? -6.680 4.980 -3.832 1.00 85.12 88 LEU A N 1
ATOM 691 C CA . LEU A 1 88 ? -7.012 3.884 -2.913 1.00 85.12 88 LEU A CA 1
ATOM 692 C C . LEU A 1 88 ? -6.188 3.957 -1.621 1.00 85.12 88 LEU A C 1
ATOM 694 O O . LEU A 1 88 ? -6.731 3.805 -0.530 1.00 85.12 88 LEU A O 1
ATOM 698 N N . ASN A 1 89 ? -4.895 4.266 -1.726 1.00 84.88 89 ASN A N 1
ATOM 699 C CA . ASN A 1 89 ? -4.019 4.407 -0.566 1.00 84.88 89 ASN A CA 1
ATOM 700 C C . ASN A 1 89 ? -4.403 5.618 0.307 1.00 84.88 89 ASN A C 1
ATOM 702 O O . ASN A 1 89 ? -4.417 5.529 1.533 1.00 84.88 89 ASN A O 1
ATOM 706 N N . ALA A 1 90 ? -4.775 6.744 -0.312 1.00 85.69 90 ALA A N 1
ATOM 707 C CA . ALA A 1 90 ? -5.275 7.910 0.416 1.00 85.69 90 ALA A CA 1
ATOM 708 C C . ALA A 1 90 ? -6.576 7.593 1.174 1.00 85.69 90 ALA A C 1
ATOM 710 O O . ALA A 1 90 ? -6.749 8.020 2.317 1.00 85.69 90 ALA A O 1
ATOM 711 N N . GLN A 1 91 ? -7.466 6.808 0.561 1.00 86.75 91 GLN A N 1
ATOM 712 C CA . GLN A 1 91 ? -8.694 6.346 1.200 1.00 86.75 91 GLN A CA 1
ATOM 713 C C . GLN A 1 91 ? -8.409 5.408 2.382 1.00 86.75 91 GLN A C 1
ATOM 715 O O . GLN A 1 91 ? -8.941 5.634 3.467 1.00 86.75 91 GLN A O 1
ATOM 720 N N . ALA A 1 92 ? -7.525 4.421 2.213 1.00 83.19 92 ALA A N 1
ATOM 721 C CA . ALA A 1 92 ? -7.109 3.532 3.299 1.00 83.19 92 ALA A CA 1
ATOM 722 C C . ALA A 1 92 ? -6.509 4.320 4.480 1.00 83.19 92 ALA A C 1
ATOM 724 O O . ALA A 1 92 ? -6.859 4.078 5.635 1.00 83.19 92 ALA A O 1
ATOM 725 N N . GLY A 1 93 ? -5.682 5.336 4.206 1.00 85.81 93 GLY A N 1
ATOM 726 C CA . GLY A 1 93 ? -5.148 6.234 5.235 1.00 85.81 93 GLY A CA 1
ATOM 727 C C . GLY A 1 93 ? -6.234 7.017 5.988 1.00 85.81 93 GLY A C 1
ATOM 728 O O . GLY A 1 93 ? -6.170 7.153 7.215 1.00 85.81 93 GLY A O 1
ATOM 729 N N . ALA A 1 94 ? -7.264 7.497 5.284 1.00 86.19 94 ALA A N 1
ATOM 730 C CA . ALA A 1 94 ? -8.404 8.168 5.906 1.00 86.19 94 ALA A CA 1
ATOM 731 C C . ALA A 1 94 ? -9.200 7.220 6.823 1.00 86.19 94 ALA A C 1
ATOM 733 O O . ALA A 1 94 ? -9.549 7.601 7.949 1.00 86.19 94 ALA A O 1
ATOM 734 N N . ASP A 1 95 ? -9.420 5.980 6.389 1.00 84.19 95 ASP A N 1
ATOM 735 C CA . ASP A 1 95 ? -10.115 4.954 7.169 1.00 84.19 95 ASP A CA 1
ATOM 736 C C . ASP A 1 95 ? -9.327 4.588 8.438 1.00 84.19 95 ASP A C 1
ATOM 738 O O . ASP A 1 95 ? -9.884 4.633 9.540 1.00 84.1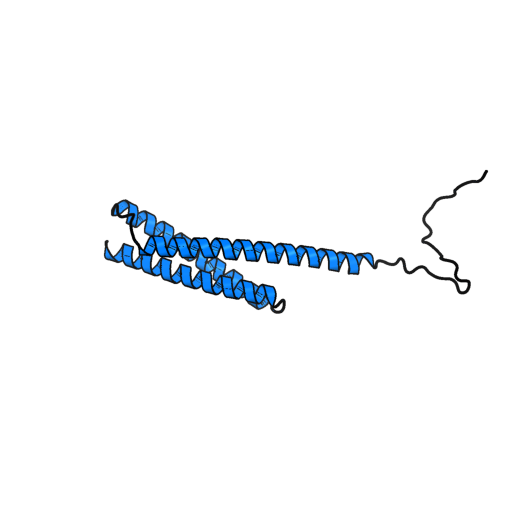9 95 ASP A O 1
ATOM 742 N N . ILE A 1 96 ? -8.014 4.352 8.322 1.00 85.44 96 ILE A N 1
ATOM 743 C CA . ILE A 1 96 ? -7.120 4.082 9.463 1.00 85.44 96 ILE A CA 1
ATOM 744 C C . ILE A 1 96 ? -7.159 5.237 10.471 1.00 85.44 96 ILE A C 1
ATOM 746 O O . ILE A 1 96 ? -7.321 5.016 11.672 1.00 85.44 96 ILE A O 1
ATOM 750 N N . SER A 1 97 ? -7.066 6.487 10.003 1.00 85.12 97 SER A N 1
ATOM 751 C CA . SER A 1 97 ? -7.108 7.661 10.888 1.00 85.12 97 SER A CA 1
ATOM 752 C C . SER A 1 97 ? -8.434 7.768 11.655 1.00 85.12 97 SER A C 1
ATOM 754 O O . SER A 1 97 ? -8.466 8.131 12.836 1.00 85.12 97 SER A O 1
ATOM 756 N N . THR A 1 98 ? -9.536 7.397 11.001 1.00 86.06 98 THR A N 1
ATOM 757 C CA . THR A 1 98 ? -10.875 7.405 11.587 1.00 86.06 98 THR A CA 1
ATOM 758 C C . THR A 1 98 ? -11.013 6.309 12.642 1.00 86.06 98 THR A C 1
ATOM 760 O O . THR A 1 98 ? -11.474 6.588 13.753 1.00 86.06 98 THR A O 1
ATOM 763 N N . GLN A 1 99 ? -10.549 5.094 12.339 1.00 83.50 99 GLN A N 1
ATOM 764 C CA . GLN A 1 99 ? -10.521 3.971 13.278 1.00 83.50 99 GLN A CA 1
ATOM 765 C C . GLN A 1 99 ? -9.643 4.275 14.501 1.00 83.50 99 GLN A C 1
ATOM 767 O O . GLN A 1 99 ? -10.090 4.081 15.631 1.00 83.50 99 GLN A O 1
ATOM 772 N N . ALA A 1 100 ? -8.453 4.851 14.307 1.00 84.81 100 ALA A N 1
ATOM 773 C CA . ALA A 1 100 ? -7.568 5.263 15.397 1.00 84.81 100 ALA A CA 1
ATOM 774 C C . ALA A 1 100 ? -8.228 6.303 16.321 1.00 84.81 100 ALA A C 1
ATOM 776 O O . ALA A 1 100 ? -8.139 6.205 17.548 1.00 84.81 100 ALA A O 1
ATOM 777 N N . ARG A 1 101 ? -8.954 7.277 15.752 1.00 84.88 101 ARG A N 1
ATOM 778 C CA . ARG A 1 101 ? -9.699 8.280 16.531 1.00 84.88 101 ARG A CA 1
ATOM 779 C C . ARG A 1 101 ? -10.829 7.653 17.349 1.00 84.88 101 ARG A C 1
ATOM 781 O O . ARG A 1 101 ? -11.025 8.045 18.500 1.00 84.88 101 ARG A O 1
ATOM 788 N N . TYR A 1 102 ? -11.573 6.704 16.780 1.00 86.00 102 TYR A N 1
ATOM 789 C CA . TYR A 1 102 ? -12.611 5.978 17.517 1.00 86.00 102 TYR A CA 1
ATOM 790 C C . TYR A 1 102 ? -12.024 5.087 18.611 1.00 86.00 102 TYR A C 1
ATOM 792 O O . TYR A 1 102 ? -12.541 5.105 19.724 1.00 86.00 102 TYR A O 1
ATOM 800 N N . GLY A 1 103 ? -10.918 4.390 18.338 1.00 82.56 103 GLY A N 1
ATOM 801 C CA . GLY A 1 103 ? -10.205 3.585 19.329 1.00 82.56 103 GLY A CA 1
ATOM 802 C C . GLY A 1 103 ? -9.731 4.422 20.514 1.00 82.56 103 GLY A C 1
ATOM 803 O O . GLY A 1 103 ? -10.002 4.073 21.661 1.00 82.56 103 GLY A O 1
ATOM 804 N N . LYS A 1 104 ? -9.127 5.589 20.253 1.00 83.94 104 LYS A N 1
ATOM 805 C CA . LYS A 1 104 ? -8.730 6.526 21.312 1.00 83.94 104 LYS A CA 1
ATOM 806 C C . LYS A 1 104 ? -9.925 6.970 22.160 1.00 83.94 104 LYS A C 1
ATOM 808 O O . LYS A 1 104 ? -9.843 6.914 23.379 1.00 83.94 104 LYS A O 1
ATOM 813 N N . ARG A 1 105 ? -11.047 7.346 21.536 1.00 81.88 105 ARG A N 1
ATOM 814 C CA . ARG A 1 105 ? -12.275 7.728 22.260 1.00 81.88 105 ARG A CA 1
ATOM 815 C C . ARG A 1 105 ? -12.872 6.577 23.070 1.00 81.88 105 ARG A C 1
ATOM 817 O O . ARG A 1 105 ? -13.347 6.800 24.175 1.00 81.88 105 ARG A O 1
ATOM 824 N N . ALA A 1 106 ? -12.854 5.355 22.544 1.00 83.50 106 ALA A N 1
ATOM 825 C CA . ALA A 1 106 ? -13.316 4.179 23.276 1.00 83.50 106 ALA A CA 1
ATOM 826 C C . ALA A 1 106 ? -12.434 3.913 24.506 1.00 83.50 106 ALA A C 1
ATOM 828 O O . ALA A 1 106 ? -12.958 3.680 25.591 1.00 83.50 106 ALA A O 1
ATOM 829 N N . LEU A 1 107 ? -11.109 4.026 24.363 1.00 83.12 107 LEU A N 1
ATOM 830 C CA . LEU A 1 107 ? -10.169 3.936 25.482 1.00 83.12 107 LEU A CA 1
ATOM 831 C C . LEU A 1 107 ? -10.339 5.084 26.480 1.00 83.12 107 LEU A C 1
ATOM 833 O O . LEU A 1 107 ? -10.225 4.850 27.675 1.00 83.12 107 LEU A O 1
ATOM 837 N N . GLU A 1 108 ? -10.648 6.298 26.025 1.00 84.25 108 GLU A N 1
ATOM 838 C CA . GLU A 1 108 ? -10.998 7.419 26.903 1.00 84.25 108 GLU A CA 1
ATOM 839 C C . GLU A 1 108 ? -12.275 7.125 27.694 1.00 84.25 108 GLU A C 1
ATOM 841 O O . GLU A 1 108 ? -12.293 7.384 28.884 1.00 84.25 108 GLU A O 1
ATOM 846 N N . ILE A 1 109 ? -13.315 6.529 27.103 1.00 82.56 109 ILE A N 1
ATOM 847 C CA . ILE A 1 109 ? -14.537 6.136 27.834 1.00 82.56 109 ILE A CA 1
ATOM 848 C C . ILE A 1 109 ? -14.235 5.025 28.854 1.00 82.56 109 ILE A C 1
ATOM 850 O O . ILE A 1 109 ? -14.642 5.109 30.014 1.00 82.56 109 ILE A O 1
ATOM 854 N N . LEU A 1 110 ? -13.485 3.999 28.442 1.00 80.56 110 LEU A N 1
ATOM 855 C CA . LEU A 1 110 ? -13.099 2.885 29.313 1.00 80.56 110 LEU A CA 1
ATOM 856 C C . LEU A 1 110 ? -12.143 3.333 30.435 1.00 80.56 110 LEU A C 1
ATOM 858 O O . LEU A 1 110 ? -12.245 2.845 31.554 1.00 80.56 110 LEU A O 1
ATOM 862 N N . GLY A 1 111 ? -11.242 4.279 30.161 1.00 70.31 111 GLY A N 1
ATOM 863 C CA . GLY A 1 111 ? -10.251 4.815 31.103 1.00 70.31 111 GLY A CA 1
ATOM 864 C C . GLY A 1 111 ? -10.741 5.996 31.950 1.00 70.31 111 GLY A C 1
ATOM 865 O O . GLY A 1 111 ? -10.279 6.175 33.074 1.00 70.31 111 GLY A O 1
ATOM 866 N N . ALA A 1 112 ? -11.719 6.773 31.473 1.00 53.91 112 ALA A N 1
ATOM 867 C CA . ALA A 1 112 ? -12.437 7.785 32.257 1.00 53.91 112 ALA A CA 1
ATOM 868 C C . ALA A 1 112 ? -13.440 7.157 33.237 1.00 53.91 112 ALA A C 1
ATOM 870 O O . ALA A 1 112 ? -14.020 7.860 34.056 1.00 53.91 112 ALA A O 1
ATOM 871 N N . SER A 1 113 ? -13.579 5.828 33.220 1.00 53.06 113 SER A N 1
ATOM 872 C CA . SER A 1 113 ? -14.248 5.053 34.270 1.00 53.06 113 SER A CA 1
ATOM 873 C C . SER A 1 113 ? -13.400 4.923 35.548 1.00 53.06 113 SER A C 1
ATOM 875 O O . SER A 1 113 ? -13.688 4.077 36.393 1.00 53.06 113 SER A O 1
ATOM 877 N N . ASN A 1 114 ? -12.350 5.737 35.715 1.00 53.16 114 ASN A N 1
ATOM 878 C CA . ASN A 1 114 ? -11.637 5.873 36.981 1.00 53.16 114 ASN A CA 1
ATOM 879 C C . ASN A 1 114 ? -12.550 6.532 38.030 1.00 53.16 114 ASN A C 1
ATOM 881 O O . ASN A 1 114 ? -12.524 7.739 38.233 1.00 53.16 114 ASN A O 1
ATOM 885 N N . ASN A 1 115 ? -13.341 5.682 38.688 1.00 55.94 115 ASN A N 1
ATOM 886 C CA . ASN A 1 115 ? -13.816 5.787 40.066 1.00 55.94 115 ASN A CA 1
ATOM 887 C C . ASN A 1 115 ? -14.341 7.151 40.537 1.00 55.94 115 ASN A C 1
ATOM 889 O O . ASN A 1 115 ? -13.892 7.664 41.555 1.00 55.94 115 ASN A O 1
ATOM 893 N N . ASP A 1 116 ? -15.400 7.637 39.901 1.00 55.34 116 ASP A N 1
ATOM 894 C CA . ASP A 1 116 ? -16.431 8.395 40.616 1.00 55.34 116 ASP A CA 1
ATOM 895 C C . ASP A 1 116 ? -17.712 7.557 40.589 1.00 55.34 116 ASP A C 1
ATOM 897 O O . ASP A 1 116 ? -18.720 7.902 39.980 1.00 55.34 116 ASP A O 1
ATOM 901 N N . THR A 1 117 ? -17.655 6.370 41.204 1.00 57.38 117 THR A N 1
ATOM 902 C CA . THR A 1 117 ? -18.904 5.746 41.650 1.00 57.38 117 THR A CA 1
ATOM 903 C C . THR A 1 117 ? -19.348 6.606 42.825 1.00 57.38 117 THR A C 1
ATOM 905 O O . THR A 1 117 ? -18.649 6.585 43.842 1.00 57.38 117 THR A O 1
ATOM 908 N N . PRO A 1 118 ? -20.436 7.394 42.728 1.00 58.44 118 PRO A N 1
ATOM 909 C CA . PRO A 1 118 ? -20.893 8.152 43.876 1.00 58.44 118 PRO A CA 1
ATOM 910 C C . PRO A 1 118 ? -21.234 7.117 44.941 1.00 58.44 118 PRO A C 1
ATOM 912 O O . PRO A 1 118 ? -22.094 6.258 44.730 1.00 58.44 118 PRO A O 1
ATOM 915 N N . ILE A 1 119 ? -20.511 7.135 46.059 1.00 60.81 119 ILE A N 1
ATOM 916 C CA . ILE A 1 119 ? -20.861 6.294 47.196 1.00 60.81 119 ILE A CA 1
ATOM 917 C C . ILE A 1 119 ? -22.150 6.900 47.743 1.00 60.81 119 ILE A C 1
ATOM 919 O O . ILE A 1 119 ? -22.134 7.911 48.447 1.00 60.81 119 ILE A O 1
ATOM 923 N N . TYR A 1 120 ? -23.278 6.317 47.345 1.00 59.12 120 TYR A N 1
ATOM 924 C CA . TYR A 1 120 ? -24.574 6.638 47.914 1.00 59.12 120 TYR A CA 1
ATOM 925 C C . TYR A 1 120 ? -24.646 5.992 49.294 1.00 59.12 120 TYR A C 1
ATOM 927 O O . TYR A 1 120 ? -24.550 4.769 49.429 1.00 59.12 120 TYR A O 1
ATOM 935 N N . SER A 1 121 ? -24.797 6.808 50.336 1.00 62.34 121 SER A N 1
ATOM 936 C CA . SER A 1 121 ? -25.128 6.287 51.661 1.00 62.34 121 SER A CA 1
ATOM 937 C C . SER A 1 121 ? -26.540 5.680 51.638 1.00 62.34 121 SER A C 1
ATOM 939 O O . SER A 1 121 ? -27.358 6.002 50.774 1.00 62.34 121 SER A O 1
ATOM 941 N N . ALA A 1 122 ? -26.877 4.830 52.611 1.00 58.94 122 ALA A N 1
ATOM 942 C CA . ALA A 1 122 ? -28.220 4.248 52.737 1.00 58.94 122 ALA A CA 1
ATOM 943 C C . ALA A 1 122 ? -29.352 5.296 52.908 1.00 58.94 122 ALA A C 1
ATOM 945 O O . ALA A 1 122 ? -30.524 4.938 52.842 1.00 58.94 122 ALA A O 1
ATOM 946 N N . GLY A 1 123 ? -29.009 6.577 53.113 1.00 65.00 123 GLY A N 1
ATOM 947 C CA . GLY A 1 123 ? -29.931 7.719 53.139 1.00 65.00 123 GLY A CA 1
ATOM 948 C C . GLY A 1 123 ? -30.039 8.500 51.820 1.00 65.00 123 GLY A C 1
ATOM 949 O O . GLY A 1 123 ? -30.751 9.497 51.778 1.00 65.00 123 GLY A O 1
ATOM 950 N N . GLY A 1 124 ? -29.350 8.079 50.752 1.00 56.22 124 GLY A N 1
ATOM 951 C CA . GLY A 1 124 ? -29.369 8.751 49.446 1.00 56.22 124 GLY A CA 1
ATOM 952 C C . GLY A 1 124 ? -28.440 9.965 49.326 1.00 56.22 124 GLY A C 1
ATOM 953 O O . GLY A 1 124 ? -28.500 10.675 48.324 1.00 56.22 124 GLY A O 1
ATOM 954 N N . GLU A 1 125 ? -27.569 10.210 50.307 1.00 57.38 125 GLU A N 1
ATOM 955 C CA . GLU A 1 125 ? -26.584 11.294 50.243 1.00 57.38 125 GLU A CA 1
ATOM 956 C C . GLU A 1 125 ? -25.388 10.887 49.373 1.00 57.38 125 GLU A C 1
ATOM 958 O O . GLU A 1 125 ? -24.835 9.793 49.524 1.00 57.38 125 GLU A O 1
ATOM 963 N N . THR A 1 126 ? -24.977 11.774 48.464 1.00 58.22 126 THR A N 1
ATOM 964 C CA . THR A 1 126 ? -23.780 11.601 47.633 1.00 58.22 126 THR A CA 1
ATOM 965 C C . THR A 1 126 ? -22.539 11.990 48.433 1.00 58.22 126 THR A C 1
ATOM 967 O O . THR A 1 126 ? -22.307 13.177 48.676 1.00 58.22 126 THR A O 1
ATOM 970 N N . LEU A 1 127 ? -21.712 11.018 48.818 1.00 56.06 127 LEU A N 1
ATOM 971 C CA . LEU A 1 127 ? -20.372 11.295 49.337 1.00 56.06 127 LEU A CA 1
ATOM 972 C C . LEU A 1 127 ? -19.446 11.570 48.145 1.00 56.06 127 LEU A C 1
ATOM 974 O O . LEU A 1 127 ? -18.901 10.648 47.545 1.00 56.06 127 LEU A O 1
ATOM 978 N N . GLY A 1 128 ? -19.334 12.842 47.758 1.00 52.06 128 GLY A N 1
ATOM 979 C CA . GLY A 1 128 ? -18.361 13.287 46.758 1.00 52.06 128 GLY A CA 1
ATOM 980 C C . GLY A 1 128 ? -16.917 13.165 47.270 1.00 52.06 128 GLY A C 1
ATOM 981 O O . GLY A 1 128 ? -16.702 13.110 48.488 1.00 52.06 128 GLY A O 1
ATOM 982 N N . PRO A 1 129 ? -15.917 13.128 46.370 1.00 49.19 129 PRO A N 1
ATOM 983 C CA . PRO A 1 129 ? -14.522 12.943 46.749 1.00 49.19 129 PRO A CA 1
ATOM 984 C C . PRO A 1 129 ? -14.077 14.084 47.671 1.00 49.19 129 PRO A C 1
ATOM 986 O O . PRO A 1 129 ? -14.320 15.259 47.393 1.00 49.19 129 PRO A O 1
ATOM 989 N N . LEU A 1 130 ? -13.440 13.737 48.797 1.00 53.97 130 LEU A N 1
ATOM 990 C CA . LEU A 1 130 ? -12.893 14.693 49.762 1.00 53.97 130 LEU A CA 1
ATOM 991 C C . LEU A 1 130 ? -11.778 15.522 49.105 1.00 53.97 130 LEU A C 1
ATOM 993 O O . LEU A 1 130 ? -10.600 15.185 49.180 1.00 53.97 130 LEU A O 1
ATOM 997 N N . GLY A 1 131 ? -12.165 16.616 48.457 1.00 50.88 131 GLY A N 1
ATOM 998 C CA . GLY A 1 131 ? -11.277 17.493 47.706 1.00 50.88 131 GLY A CA 1
ATOM 999 C C . GLY A 1 131 ? -11.749 18.939 47.762 1.00 50.88 131 GLY A C 1
ATOM 1000 O O . GLY A 1 131 ? -12.219 19.469 46.770 1.00 50.88 131 GLY A O 1
ATOM 1001 N N . GLY A 1 132 ? -11.633 19.539 48.950 1.00 52.25 132 GLY A N 1
ATOM 1002 C CA . GLY A 1 132 ? -11.450 20.974 49.191 1.00 52.25 132 GLY A CA 1
ATOM 1003 C C . GLY A 1 132 ? -12.364 21.978 48.481 1.00 52.25 132 GLY A C 1
ATOM 1004 O O . GLY A 1 132 ? -12.074 22.391 47.371 1.00 52.25 132 GLY A O 1
ATOM 1005 N N . GLN A 1 133 ? -13.307 22.563 49.223 1.00 45.78 133 GLN A N 1
ATOM 1006 C CA . GLN A 1 133 ? -13.270 24.003 49.520 1.00 45.78 133 GLN A CA 1
ATOM 1007 C C . GLN A 1 133 ? -14.353 24.369 50.538 1.00 45.78 133 GLN A C 1
ATOM 1009 O O . GLN A 1 133 ? -15.550 24.248 50.295 1.00 45.78 133 GLN A O 1
ATOM 1014 N N . GLN A 1 134 ? -13.900 24.838 51.702 1.00 51.25 134 GLN A N 1
ATOM 1015 C CA . GLN A 1 134 ? -14.716 25.602 52.635 1.00 51.25 134 GLN A CA 1
ATOM 1016 C C . GLN A 1 134 ? -15.198 26.873 51.929 1.00 51.25 134 GLN A C 1
ATOM 1018 O O . GLN A 1 134 ? -14.420 27.801 51.724 1.00 51.25 134 GLN A O 1
ATOM 1023 N N . LEU A 1 135 ? -16.486 26.941 51.604 1.00 45.28 135 LEU A N 1
ATOM 1024 C CA . LEU A 1 135 ? -17.164 28.221 51.435 1.00 45.28 135 LEU A CA 1
ATOM 1025 C C . LEU A 1 135 ? -17.652 28.652 52.820 1.00 45.28 135 LEU A C 1
ATOM 1027 O O . LEU A 1 135 ? -18.705 28.238 53.306 1.00 45.28 135 LEU A O 1
ATOM 1031 N N . GLY A 1 136 ? -16.785 29.417 53.488 1.00 44.00 136 GLY A N 1
ATOM 1032 C CA . GLY A 1 136 ? -17.107 30.177 54.688 1.00 44.00 136 GLY A CA 1
ATOM 1033 C C . GLY A 1 136 ? -18.283 31.120 54.436 1.00 44.00 136 GLY A C 1
ATOM 1034 O O . GLY A 1 136 ? -18.482 31.625 53.334 1.00 44.00 136 GLY A O 1
ATOM 1035 N N . LYS A 1 137 ? -19.085 31.263 55.486 1.00 44.09 137 LYS A N 1
ATOM 1036 C CA . LYS A 1 137 ? -20.422 31.850 55.535 1.00 44.09 137 LYS A CA 1
ATOM 1037 C C . LYS A 1 137 ? -20.430 33.382 55.408 1.00 44.09 137 LYS A C 1
ATOM 1039 O O . LYS A 1 137 ? -19.425 34.011 55.709 1.00 44.09 137 LYS A O 1
ATOM 1044 N N . ALA A 1 138 ? -21.617 33.870 55.019 1.00 39.34 138 ALA A N 1
ATOM 1045 C CA . ALA A 1 138 ? -22.361 35.055 55.488 1.00 39.34 138 ALA A CA 1
ATOM 1046 C C . ALA A 1 138 ? -21.578 36.275 55.997 1.00 39.34 138 ALA A C 1
ATOM 1048 O O . ALA A 1 138 ? -20.887 36.151 57.031 1.00 39.34 138 ALA A O 1
#